Protein AF-A0A5K0YPF0-F1 (afdb_monomer_lite)

Structure (mmCIF, N/CA/C/O backbone):
data_AF-A0A5K0YPF0-F1
#
_entry.id   AF-A0A5K0YPF0-F1
#
loop_
_atom_site.group_PDB
_atom_site.id
_atom_site.type_symbol
_atom_site.label_atom_id
_atom_site.label_alt_id
_atom_site.label_comp_id
_atom_site.label_asym_id
_atom_site.label_entity_id
_atom_site.label_seq_id
_atom_site.pdbx_PDB_ins_code
_atom_site.Cartn_x
_atom_site.Cartn_y
_atom_site.Cartn_z
_atom_site.occupancy
_atom_site.B_iso_or_equiv
_atom_site.auth_seq_id
_atom_site.auth_comp_id
_atom_site.auth_asym_id
_atom_site.auth_atom_id
_atom_site.pdbx_PDB_model_num
ATOM 1 N N . PHE A 1 1 ? -1.883 13.453 -14.379 1.00 83.69 1 PHE A N 1
ATOM 2 C CA . PHE A 1 1 ? -0.482 13.611 -13.933 1.00 83.69 1 PHE A CA 1
ATOM 3 C C . PHE A 1 1 ? 0.201 12.255 -13.746 1.00 83.69 1 PHE A C 1
ATOM 5 O O . PHE A 1 1 ? 1.132 11.981 -14.487 1.00 83.69 1 PHE A O 1
ATOM 12 N N . MET A 1 2 ? -0.283 11.376 -12.855 1.00 97.62 2 MET A N 1
ATOM 13 C CA . MET A 1 2 ? 0.410 10.108 -12.543 1.00 97.62 2 MET A CA 1
ATOM 14 C C . MET A 1 2 ? 0.375 9.033 -13.640 1.00 97.62 2 MET A C 1
ATOM 16 O O . MET A 1 2 ? 1.298 8.229 -13.716 1.00 97.62 2 MET A O 1
ATOM 20 N N . GLU A 1 3 ? -0.631 9.052 -14.519 1.00 97.69 3 GLU A N 1
ATOM 21 C CA . GLU A 1 3 ? -0.827 8.049 -15.581 1.00 97.69 3 GLU A CA 1
ATOM 22 C C . GLU A 1 3 ? 0.435 7.777 -16.417 1.00 97.69 3 GLU A C 1
ATOM 24 O O . GLU A 1 3 ? 0.780 6.624 -16.670 1.00 97.69 3 GLU A O 1
ATOM 29 N N . THR A 1 4 ? 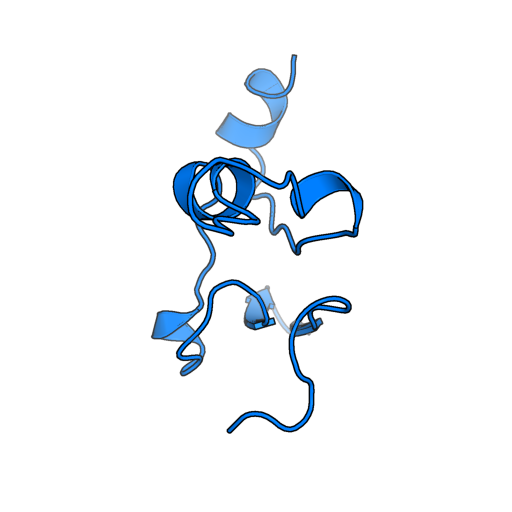1.161 8.822 -16.830 1.00 97.50 4 THR A N 1
ATOM 30 C CA . THR A 1 4 ? 2.354 8.670 -17.677 1.00 97.50 4 THR A CA 1
ATOM 31 C C . THR A 1 4 ? 3.419 7.785 -17.028 1.00 97.50 4 THR A C 1
ATOM 33 O O . THR A 1 4 ? 4.098 7.045 -17.746 1.00 97.50 4 THR A O 1
ATOM 36 N N . LEU A 1 5 ? 3.545 7.847 -15.697 1.00 97.69 5 LEU A N 1
ATOM 37 C CA . LEU A 1 5 ? 4.485 7.050 -14.915 1.00 97.69 5 LEU A CA 1
ATOM 38 C C . LEU A 1 5 ? 3.903 5.670 -14.595 1.00 97.69 5 LEU A C 1
ATOM 40 O O . LEU A 1 5 ? 4.516 4.658 -14.931 1.00 97.69 5 LEU A O 1
ATOM 44 N N . THR A 1 6 ? 2.706 5.621 -14.004 1.00 97.88 6 THR A N 1
ATOM 45 C 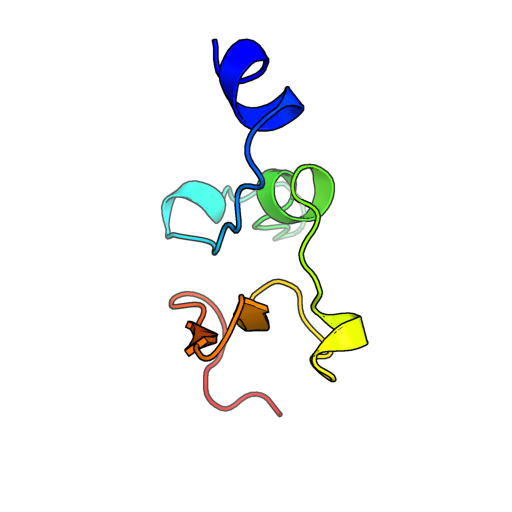CA . THR A 1 6 ? 2.121 4.372 -13.487 1.00 97.88 6 THR A CA 1
ATOM 46 C C . THR A 1 6 ? 1.735 3.388 -14.586 1.00 97.88 6 THR A C 1
ATOM 48 O O . THR A 1 6 ? 1.702 2.188 -14.339 1.00 97.88 6 THR A O 1
ATOM 51 N N . ARG A 1 7 ? 1.540 3.847 -15.832 1.00 97.50 7 ARG A N 1
ATOM 52 C CA . ARG A 1 7 ? 1.344 2.945 -16.981 1.00 97.50 7 ARG A CA 1
ATOM 53 C C . ARG A 1 7 ? 2.615 2.195 -17.410 1.00 97.50 7 ARG A C 1
ATOM 55 O O . ARG A 1 7 ? 2.528 1.319 -18.264 1.00 97.50 7 ARG A O 1
ATOM 62 N N . ARG A 1 8 ? 3.802 2.594 -16.929 1.00 98.19 8 ARG A N 1
ATOM 63 C CA . ARG A 1 8 ? 5.106 2.029 -17.350 1.00 98.19 8 ARG A CA 1
ATOM 64 C C . ARG A 1 8 ? 5.945 1.489 -16.201 1.00 98.19 8 ARG A C 1
ATOM 66 O O . ARG A 1 8 ? 6.767 0.610 -16.432 1.00 98.19 8 ARG A O 1
ATOM 73 N N . VAL A 1 9 ? 5.778 2.033 -15.001 1.00 98.19 9 VAL A N 1
ATOM 74 C CA . VAL A 1 9 ? 6.548 1.656 -13.817 1.00 98.19 9 VAL A CA 1
ATOM 75 C C . VAL A 1 9 ? 5.572 1.131 -12.766 1.00 98.19 9 VAL A C 1
ATOM 77 O O . VAL A 1 9 ? 4.697 1.897 -12.353 1.00 98.19 9 VAL A O 1
ATOM 80 N N . PRO A 1 10 ? 5.694 -0.143 -12.339 1.00 98.00 10 PRO A N 1
ATOM 81 C CA . PRO A 1 10 ? 4.883 -0.677 -11.253 1.00 98.00 10 PRO A CA 1
ATOM 82 C C . PRO A 1 10 ? 5.010 0.183 -9.994 1.00 98.00 10 PRO A C 1
ATOM 84 O O . PRO A 1 10 ? 6.110 0.591 -9.619 1.00 98.00 10 PRO A O 1
ATOM 87 N N . MET A 1 11 ? 3.880 0.455 -9.350 1.00 98.19 11 MET A N 1
ATOM 88 C CA . MET A 1 11 ? 3.802 1.238 -8.123 1.00 98.19 11 MET A CA 1
ATOM 89 C C . MET A 1 11 ? 3.107 0.403 -7.055 1.00 98.19 11 MET A C 1
ATOM 91 O O . MET A 1 11 ? 1.951 0.028 -7.227 1.00 98.19 11 MET A O 1
ATOM 95 N N . MET A 1 12 ? 3.816 0.148 -5.958 1.00 98.38 12 MET A N 1
ATOM 96 C CA . MET A 1 12 ? 3.293 -0.566 -4.794 1.00 98.38 12 MET A CA 1
ATOM 97 C C . MET A 1 12 ? 2.941 0.471 -3.731 1.00 98.38 12 MET A C 1
ATOM 99 O O . MET A 1 12 ? 3.787 1.292 -3.376 1.00 98.38 12 MET A O 1
ATOM 103 N N . VAL A 1 13 ? 1.691 0.473 -3.273 1.00 98.44 13 VAL A N 1
ATOM 104 C CA . VAL A 1 13 ? 1.137 1.506 -2.384 1.00 98.44 13 VAL A CA 1
ATOM 105 C C . VAL A 1 13 ? 0.705 0.869 -1.070 1.00 98.44 13 VAL A C 1
ATOM 107 O O . VAL A 1 13 ? 0.192 -0.246 -1.068 1.00 98.44 13 VAL A O 1
ATOM 110 N N . ILE A 1 14 ? 0.907 1.574 0.036 1.00 98.38 14 ILE A N 1
ATOM 111 C CA . ILE A 1 14 ? 0.324 1.256 1.340 1.00 98.38 14 ILE A CA 1
ATOM 112 C C . ILE A 1 14 ? -0.424 2.495 1.829 1.00 98.38 14 ILE A C 1
ATOM 114 O O . ILE A 1 14 ? -0.106 3.610 1.407 1.00 98.38 14 ILE A O 1
ATOM 118 N N . GLU A 1 15 ? -1.443 2.310 2.654 1.00 98.31 15 GLU A N 1
ATOM 119 C CA . GLU A 1 15 ? -2.265 3.399 3.160 1.00 98.31 15 GLU A CA 1
ATOM 120 C C . GLU A 1 15 ? -1.525 4.259 4.196 1.00 98.31 15 GLU A C 1
ATOM 122 O O . GLU A 1 15 ? -0.743 3.769 5.014 1.00 98.31 15 GLU A O 1
ATOM 127 N N . GLY A 1 16 ? -1.799 5.562 4.183 1.00 98.50 16 GLY A N 1
ATOM 128 C CA . GLY A 1 16 ? -1.481 6.488 5.261 1.00 98.50 16 GLY A CA 1
ATOM 129 C C . GLY A 1 16 ? -2.748 7.005 5.944 1.00 98.50 16 GLY A C 1
ATOM 130 O O . GLY A 1 16 ? -3.870 6.582 5.658 1.00 98.50 16 GLY A O 1
ATOM 131 N N . ASN A 1 17 ? -2.595 7.974 6.849 1.00 98.44 17 ASN A N 1
ATOM 132 C CA . ASN A 1 17 ? -3.742 8.591 7.522 1.00 98.44 17 ASN A CA 1
ATOM 133 C C . ASN A 1 17 ? -4.645 9.370 6.561 1.00 98.44 17 ASN A C 1
ATOM 135 O O . ASN A 1 17 ? -5.840 9.502 6.821 1.00 98.44 17 ASN A O 1
ATOM 139 N N . HIS A 1 18 ? -4.086 9.921 5.481 1.00 98.56 18 HIS A N 1
ATOM 140 C CA . HIS A 1 18 ? -4.866 10.683 4.508 1.00 98.56 18 HIS A CA 1
ATOM 141 C C . HIS A 1 18 ? -5.799 9.794 3.683 1.00 98.56 18 HIS A C 1
ATOM 143 O O . HIS A 1 18 ? -6.816 10.291 3.213 1.00 98.56 18 HIS A O 1
ATOM 149 N N . GLU A 1 19 ? -5.530 8.490 3.604 1.00 98.62 19 GLU A N 1
ATOM 150 C CA . GLU A 1 19 ? -6.398 7.512 2.954 1.00 98.62 19 GLU A CA 1
ATOM 151 C C . GLU A 1 19 ? -7.552 7.045 3.856 1.00 98.62 19 GLU A C 1
ATOM 153 O O . GLU A 1 19 ? -8.458 6.394 3.348 1.00 98.62 19 GLU A O 1
ATOM 158 N N . ILE A 1 20 ? -7.590 7.392 5.155 1.00 98.50 20 ILE A N 1
ATOM 159 C CA . ILE A 1 20 ? -8.705 7.007 6.046 1.00 98.50 20 ILE A CA 1
ATOM 160 C C . ILE A 1 20 ? -10.043 7.496 5.478 1.00 98.50 20 ILE A C 1
ATOM 162 O O . ILE A 1 20 ? -11.011 6.746 5.506 1.00 98.50 20 ILE A O 1
ATOM 166 N N . GLU A 1 21 ? -10.094 8.727 4.958 1.00 98.38 21 GLU A N 1
ATOM 167 C CA . GLU A 1 21 ? -11.241 9.305 4.233 1.00 98.38 21 GLU A CA 1
ATOM 168 C C . GLU A 1 21 ? -12.632 8.888 4.781 1.00 98.38 21 GLU A C 1
ATOM 170 O O . GLU A 1 21 ? -13.366 8.179 4.090 1.00 98.38 21 GLU A O 1
ATOM 175 N N . PRO A 1 22 ? -13.029 9.286 6.009 1.00 97.94 22 PRO A N 1
ATOM 176 C CA . PRO A 1 22 ? -14.300 8.854 6.596 1.00 97.94 22 PRO A CA 1
ATOM 177 C C . PRO A 1 22 ? -15.523 9.245 5.750 1.00 97.94 22 PRO A C 1
ATOM 179 O O . PRO A 1 22 ? -15.653 10.391 5.311 1.00 97.94 22 PRO A O 1
ATOM 182 N N . GLN A 1 23 ? -16.442 8.299 5.557 1.00 97.94 23 GLN A N 1
ATOM 183 C CA . GLN A 1 23 ? -17.669 8.437 4.763 1.00 97.94 23 GLN A CA 1
ATOM 184 C C . GLN A 1 23 ? -18.908 7.965 5.556 1.00 97.94 23 GLN A C 1
ATOM 186 O O . GLN A 1 23 ? -18.815 7.490 6.693 1.00 97.94 23 GLN A O 1
ATOM 191 N N . LEU A 1 24 ? -20.096 8.089 4.948 1.00 97.69 24 LEU A N 1
ATOM 192 C CA . LEU A 1 24 ? -21.351 7.569 5.501 1.00 97.69 24 LEU A CA 1
ATOM 193 C C . LEU A 1 24 ? -21.217 6.076 5.855 1.00 97.69 24 LEU A C 1
ATOM 195 O O . LEU A 1 24 ? -20.674 5.294 5.080 1.00 97.69 24 LEU A O 1
ATOM 199 N N . GLY A 1 25 ? -21.743 5.679 7.017 1.00 96.56 25 GLY A N 1
ATOM 200 C CA . GLY A 1 25 ? -21.716 4.282 7.462 1.00 96.56 25 GLY A CA 1
ATOM 201 C C . GLY A 1 25 ? -20.367 3.818 8.021 1.00 96.56 25 GLY A C 1
ATOM 202 O O . GLY A 1 25 ? -20.093 2.624 7.988 1.00 96.56 25 GLY A O 1
ATOM 203 N N . ASN A 1 26 ? -19.531 4.738 8.522 1.00 96.31 26 ASN A N 1
ATOM 204 C CA . ASN A 1 26 ? -18.178 4.460 9.032 1.00 96.31 26 ASN A CA 1
ATOM 205 C C . ASN A 1 26 ? -17.243 3.821 7.992 1.00 96.31 26 ASN A C 1
ATOM 207 O O . ASN A 1 26 ? -16.249 3.196 8.356 1.00 96.31 26 ASN A O 1
ATOM 211 N N . ALA A 1 27 ? -17.551 3.971 6.703 1.00 97.69 27 ALA A N 1
ATOM 212 C CA . ALA A 1 27 ? -16.671 3.513 5.645 1.00 97.69 27 ALA A CA 1
ATOM 213 C C . ALA A 1 27 ? -15.408 4.383 5.616 1.00 97.69 27 ALA A C 1
ATOM 215 O O . ALA A 1 27 ? -15.481 5.612 5.659 1.00 97.69 27 ALA A O 1
ATOM 216 N N . THR A 1 28 ? -14.257 3.727 5.544 1.00 98.19 28 THR A N 1
ATOM 217 C CA . THR A 1 28 ? -12.928 4.337 5.459 1.00 98.19 28 THR A CA 1
ATOM 218 C C . THR A 1 28 ? -12.136 3.664 4.341 1.00 98.19 28 THR A C 1
ATOM 220 O O . THR A 1 28 ? -12.535 2.600 3.853 1.00 98.19 28 THR A O 1
ATOM 223 N N . PHE A 1 29 ? -11.049 4.293 3.884 1.00 98.44 29 PHE A N 1
ATOM 224 C CA . PHE A 1 29 ? -10.118 3.741 2.885 1.00 98.44 29 PHE A CA 1
ATOM 225 C C . PHE A 1 29 ? -10.727 3.348 1.534 1.00 98.44 29 PHE A C 1
ATOM 227 O O . PHE A 1 29 ? -10.091 2.649 0.744 1.00 98.44 29 PHE A O 1
ATOM 234 N N . GLN A 1 30 ? -11.937 3.822 1.227 1.00 98.38 30 GLN A N 1
ATOM 235 C CA . GLN A 1 30 ? -12.685 3.401 0.041 1.00 98.38 30 GLN A CA 1
ATOM 236 C C . GLN A 1 30 ? -11.937 3.730 -1.254 1.00 98.38 30 GLN A C 1
ATOM 238 O O . GLN A 1 30 ? -11.826 2.883 -2.140 1.00 98.38 30 GLN A O 1
ATOM 243 N N . SER A 1 31 ? -11.362 4.932 -1.355 1.00 98.44 31 SER A N 1
ATOM 244 C CA . SER A 1 31 ? -10.562 5.316 -2.520 1.00 98.44 31 SER A CA 1
ATOM 245 C C . SER A 1 31 ? -9.312 4.451 -2.665 1.00 98.44 31 SER A C 1
ATOM 247 O O . SER A 1 31 ? -9.012 4.022 -3.777 1.00 98.44 31 SER A O 1
ATOM 249 N N . TYR A 1 32 ? -8.600 4.175 -1.568 1.00 98.50 32 TYR A N 1
ATOM 250 C CA . TYR A 1 32 ? -7.398 3.336 -1.574 1.00 98.50 32 TYR A CA 1
ATOM 251 C C . TYR A 1 32 ? -7.719 1.917 -2.058 1.00 98.50 32 TYR A C 1
ATOM 253 O O . TYR A 1 32 ? -7.155 1.463 -3.056 1.00 98.50 32 TYR A O 1
ATOM 261 N N . GLN A 1 33 ? -8.690 1.266 -1.412 1.00 97.75 33 GLN A N 1
ATOM 262 C CA . GLN A 1 33 ? -9.083 -0.112 -1.712 1.00 97.75 33 GLN A CA 1
ATOM 263 C C . GLN A 1 33 ? -9.614 -0.276 -3.141 1.00 97.75 33 GLN A C 1
ATOM 265 O O . GLN A 1 33 ? -9.368 -1.296 -3.776 1.00 97.75 33 GLN A O 1
ATOM 270 N N . ALA A 1 34 ? -10.331 0.722 -3.669 1.00 98.19 34 ALA A N 1
ATOM 271 C CA . ALA A 1 34 ? -10.918 0.636 -5.003 1.00 98.19 34 ALA A CA 1
ATOM 272 C C . ALA A 1 34 ? -9.933 0.954 -6.142 1.00 98.19 34 ALA A C 1
ATOM 274 O O . ALA A 1 34 ? -10.152 0.522 -7.274 1.00 98.19 34 ALA A O 1
ATOM 275 N N . ARG A 1 35 ? -8.891 1.761 -5.893 1.00 98.44 35 ARG A N 1
ATOM 276 C CA . ARG A 1 35 ? -8.041 2.323 -6.962 1.00 98.44 35 ARG A CA 1
ATOM 277 C C . ARG A 1 35 ? -6.708 1.608 -7.137 1.00 98.44 35 ARG A C 1
ATOM 279 O O . ARG A 1 35 ? -6.160 1.666 -8.239 1.00 98.44 35 ARG A O 1
ATOM 286 N N . PHE A 1 36 ? -6.171 0.985 -6.091 1.00 98.38 36 PHE A N 1
ATOM 287 C CA . PHE A 1 36 ? -4.834 0.397 -6.126 1.00 98.38 36 PHE A CA 1
ATOM 288 C C . PHE A 1 36 ? -4.892 -1.127 -6.075 1.00 98.38 36 PHE A C 1
ATOM 290 O O . PHE A 1 36 ? -5.457 -1.715 -5.159 1.00 98.38 36 PHE A O 1
ATOM 297 N N . ALA A 1 37 ? -4.269 -1.767 -7.062 1.00 98.06 37 ALA A N 1
ATOM 298 C CA . ALA A 1 37 ? -4.056 -3.206 -7.051 1.00 98.06 37 ALA A CA 1
ATOM 299 C C . ALA A 1 37 ? -2.799 -3.528 -6.234 1.00 98.06 37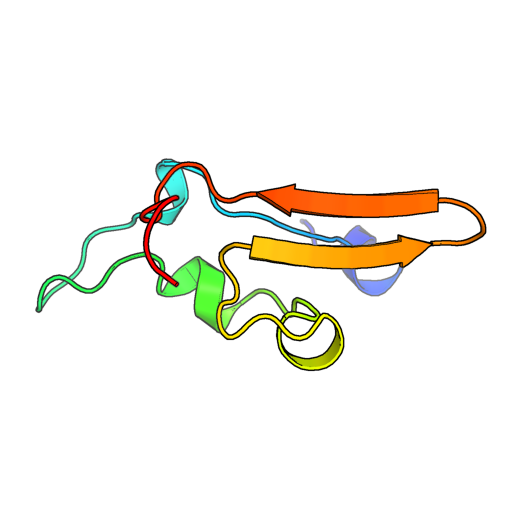 ALA A C 1
ATOM 301 O O . ALA A 1 37 ? -1.721 -3.006 -6.523 1.00 98.06 37 ALA A O 1
ATOM 302 N N . VAL A 1 38 ? -2.941 -4.399 -5.236 1.00 98.19 38 VAL A N 1
ATOM 303 C CA . VAL A 1 38 ? -1.844 -4.891 -4.396 1.00 98.19 38 VAL A CA 1
ATOM 304 C C . VAL A 1 38 ? -1.935 -6.416 -4.268 1.00 98.19 38 VAL A C 1
ATOM 306 O O . VAL A 1 38 ? -3.046 -6.947 -4.280 1.00 98.19 38 VAL A O 1
ATOM 309 N N . PRO A 1 39 ? -0.805 -7.135 -4.151 1.00 98.19 39 PRO A N 1
ATOM 310 C CA . PRO A 1 39 ? -0.766 -8.596 -4.196 1.00 98.19 39 PRO A CA 1
ATOM 311 C C . PRO A 1 39 ? -1.089 -9.228 -2.832 1.00 98.19 39 PRO A C 1
ATOM 313 O O . PRO A 1 39 ? -0.318 -10.039 -2.323 1.00 98.19 39 PRO A O 1
ATOM 316 N N . SER A 1 40 ? -2.184 -8.815 -2.185 1.00 96.75 40 SER A N 1
ATOM 317 C CA . SER A 1 40 ? -2.529 -9.311 -0.847 1.00 96.75 40 SER A CA 1
ATOM 318 C C . SER A 1 40 ? -2.814 -10.813 -0.852 1.00 96.75 40 SER A C 1
ATOM 320 O O . SER A 1 40 ? -2.233 -11.546 -0.055 1.00 96.75 40 SER A O 1
ATOM 322 N N . GLY A 1 41 ? -3.632 -11.296 -1.789 1.00 97.19 41 GLY A N 1
ATOM 323 C CA . GLY A 1 41 ? -3.960 -12.720 -1.893 1.00 97.19 41 GLY A CA 1
ATOM 324 C C . GLY A 1 41 ? -2.746 -13.582 -2.248 1.00 97.19 41 GLY A C 1
ATOM 325 O O . GLY A 1 41 ? -2.525 -14.631 -1.647 1.00 97.19 41 GLY A O 1
ATOM 326 N N . GLU A 1 42 ? -1.916 -13.120 -3.182 1.00 98.06 42 GLU A N 1
ATOM 327 C CA . GLU A 1 42 ? -0.694 -13.802 -3.615 1.00 98.06 42 GLU A CA 1
ATOM 328 C C . GLU A 1 42 ? 0.366 -13.848 -2.512 1.00 98.06 42 GLU A C 1
ATOM 330 O O . GLU A 1 42 ? 1.157 -14.791 -2.459 1.00 98.06 42 GLU A O 1
ATOM 335 N N . SER A 1 43 ? 0.371 -12.861 -1.611 1.00 97.62 43 SER A N 1
ATOM 336 C CA . SER A 1 43 ? 1.242 -12.849 -0.438 1.00 97.62 43 SER A CA 1
ATOM 337 C C . SER A 1 43 ? 0.694 -13.661 0.740 1.00 97.62 43 SER A C 1
ATOM 339 O O . SER A 1 43 ? 1.321 -13.681 1.798 1.00 97.62 43 SER A O 1
ATOM 341 N N . GLY A 1 44 ? -0.484 -14.281 0.605 1.00 96.69 44 GLY A N 1
ATOM 342 C CA . GLY A 1 44 ? -1.177 -14.975 1.695 1.00 96.69 44 GLY A CA 1
ATOM 343 C C . GLY A 1 44 ? -1.799 -14.044 2.743 1.00 96.69 44 GLY A C 1
ATOM 344 O O . GLY A 1 44 ? -2.186 -14.510 3.812 1.00 96.69 44 GLY A O 1
ATOM 345 N N . SER A 1 45 ? -1.892 -12.744 2.455 1.00 95.44 45 SER A N 1
ATOM 346 C CA . SER A 1 45 ? -2.618 -11.781 3.280 1.00 95.44 45 SER A CA 1
ATOM 347 C C . SER A 1 45 ? -4.117 -11.838 2.974 1.00 95.44 45 SER A C 1
ATOM 349 O O . SER A 1 45 ? -4.538 -12.053 1.837 1.00 95.44 45 SER A O 1
ATOM 351 N N . ASN A 1 46 ? -4.941 -11.603 3.991 1.00 94.00 46 ASN A N 1
ATOM 352 C CA . ASN A 1 46 ? -6.389 -11.431 3.850 1.00 94.00 46 ASN A CA 1
ATOM 353 C C . ASN A 1 46 ? -6.789 -9.953 3.644 1.00 94.00 46 ASN A C 1
ATOM 355 O O . ASN A 1 46 ? -7.978 -9.649 3.561 1.00 94.00 46 ASN A O 1
ATOM 359 N N . SER A 1 47 ? -5.815 -9.038 3.565 1.00 95.12 47 SER A N 1
ATOM 360 C CA . SER A 1 47 ? -6.032 -7.593 3.607 1.00 95.12 47 SER A CA 1
ATOM 361 C C . SER A 1 47 ? -5.127 -6.843 2.632 1.00 95.12 47 SER A C 1
ATOM 363 O O . SER A 1 47 ? -3.951 -7.155 2.477 1.00 95.12 47 SER A O 1
ATOM 365 N N . SER A 1 48 ? -5.650 -5.790 2.001 1.00 96.69 48 SER A N 1
ATOM 366 C CA . SER A 1 48 ? -4.844 -4.850 1.209 1.00 96.69 48 SER A CA 1
ATOM 367 C C . SER A 1 48 ? -4.043 -3.861 2.069 1.00 96.69 48 SER A C 1
ATOM 369 O O . SER A 1 48 ? -3.268 -3.086 1.518 1.00 96.69 48 SER A O 1
ATOM 371 N N . PHE A 1 49 ? -4.235 -3.849 3.392 1.00 97.44 49 PHE A N 1
ATOM 372 C CA . PHE A 1 49 ? -3.541 -2.951 4.332 1.00 97.44 49 PHE A CA 1
ATOM 373 C C . PHE A 1 49 ? -2.212 -3.511 4.851 1.00 97.44 49 PHE A C 1
ATOM 375 O O . PHE A 1 49 ? -1.525 -2.886 5.648 1.00 97.44 49 PHE A O 1
ATOM 382 N N . TYR A 1 50 ? -1.843 -4.722 4.446 1.00 97.19 50 TYR A N 1
ATOM 383 C CA . TYR A 1 50 ? -0.520 -5.285 4.681 1.00 97.19 50 TYR A CA 1
ATOM 384 C C . TYR A 1 50 ? -0.318 -6.450 3.724 1.00 97.19 50 TYR A C 1
ATOM 386 O O . TYR A 1 50 ? -1.198 -7.290 3.548 1.00 97.19 50 TYR A O 1
ATOM 394 N N . TYR A 1 51 ? 0.831 -6.496 3.068 1.00 98.12 51 TYR A N 1
ATOM 395 C CA . TYR A 1 51 ? 1.141 -7.524 2.080 1.00 98.12 51 TYR A CA 1
ATOM 396 C C . TYR A 1 51 ? 2.646 -7.572 1.836 1.00 98.12 51 TYR A C 1
ATOM 398 O O . TYR A 1 51 ? 3.401 -6.701 2.277 1.00 98.12 51 T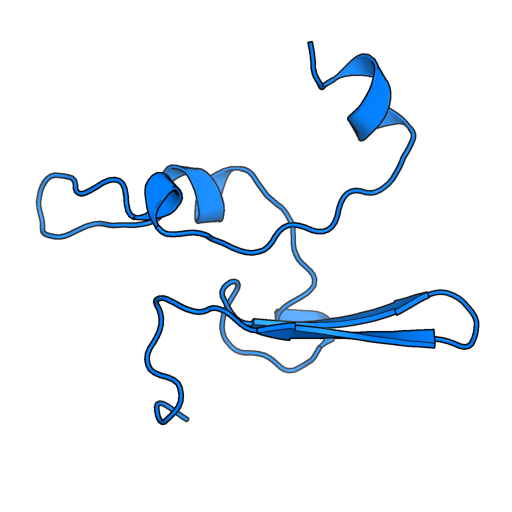YR A O 1
ATOM 406 N N . SER A 1 52 ? 3.102 -8.592 1.123 1.00 98.56 52 SER A N 1
ATOM 407 C CA . SER A 1 52 ? 4.504 -8.717 0.733 1.00 98.56 52 SER A CA 1
ATOM 408 C C . SER A 1 52 ? 4.643 -9.082 -0.738 1.00 98.56 52 SER A C 1
ATOM 410 O O . SER A 1 52 ? 3.697 -9.522 -1.386 1.00 98.56 52 SER A O 1
ATOM 412 N N . PHE A 1 53 ? 5.825 -8.854 -1.297 1.00 98.69 53 PHE A N 1
ATOM 413 C CA . PHE A 1 53 ? 6.161 -9.296 -2.646 1.00 98.69 53 PHE A CA 1
ATOM 414 C C . PHE A 1 53 ? 7.678 -9.406 -2.805 1.00 98.69 53 PHE A C 1
ATOM 416 O O . PHE A 1 53 ? 8.452 -8.790 -2.070 1.00 98.69 53 PHE A O 1
ATOM 423 N N . ASN A 1 54 ? 8.106 -10.183 -3.797 1.00 98.62 54 ASN A N 1
ATOM 424 C CA . ASN A 1 54 ? 9.511 -10.294 -4.174 1.00 98.62 54 ASN A CA 1
ATOM 425 C C . ASN A 1 54 ? 9.781 -9.458 -5.425 1.00 98.62 54 ASN A C 1
ATOM 427 O O . ASN A 1 54 ? 9.035 -9.540 -6.400 1.00 98.62 54 ASN A O 1
ATOM 431 N N . ALA A 1 55 ? 10.875 -8.700 -5.423 1.00 98.12 55 ALA A N 1
ATOM 432 C CA . ALA A 1 55 ? 11.377 -8.013 -6.607 1.00 98.12 55 ALA A CA 1
ATOM 433 C C . ALA A 1 55 ? 12.877 -8.291 -6.752 1.00 98.12 55 ALA A C 1
ATOM 435 O O . ALA A 1 55 ? 13.708 -7.784 -5.996 1.00 98.12 55 ALA A O 1
ATOM 436 N N . GLY A 1 56 ? 13.227 -9.147 -7.715 1.00 97.19 56 GLY A N 1
ATOM 437 C CA . GLY A 1 56 ? 14.580 -9.691 -7.814 1.00 97.19 56 GLY A CA 1
ATOM 438 C C . GLY A 1 56 ? 14.940 -10.499 -6.563 1.00 97.19 56 GLY A C 1
ATOM 439 O O . GLY A 1 56 ? 14.177 -11.363 -6.144 1.00 97.19 56 GLY A O 1
ATOM 440 N N . GLY A 1 57 ? 16.097 -10.209 -5.966 1.00 98.19 57 GLY A N 1
ATOM 441 C CA . GLY A 1 57 ? 16.564 -10.855 -4.732 1.00 98.19 57 GLY A CA 1
ATOM 442 C C . GLY A 1 57 ? 16.080 -10.199 -3.433 1.00 98.19 57 GLY A C 1
ATOM 443 O O . GLY A 1 57 ? 16.577 -10.558 -2.369 1.00 98.19 57 GLY A O 1
ATOM 444 N N . LEU A 1 58 ?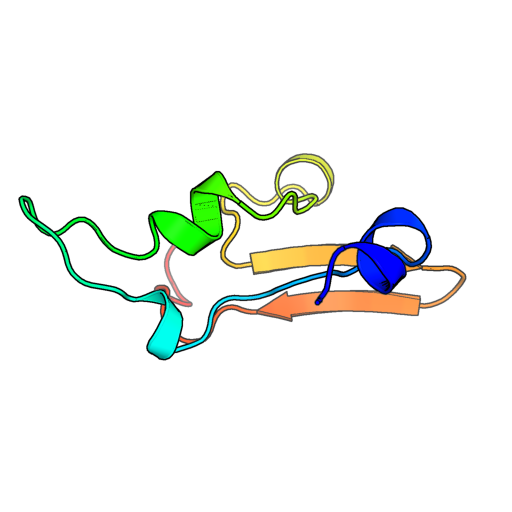 15.176 -9.215 -3.505 1.00 98.69 58 LEU A N 1
ATOM 445 C CA . LEU A 1 58 ? 14.661 -8.491 -2.342 1.00 98.69 58 LEU A CA 1
ATOM 446 C C . LEU A 1 58 ? 13.238 -8.939 -2.007 1.00 98.69 58 LEU A C 1
ATOM 448 O O . LEU A 1 58 ? 12.383 -9.024 -2.893 1.00 98.69 58 LEU A O 1
ATOM 452 N N . HIS A 1 59 ? 12.993 -9.164 -0.719 1.00 98.62 59 HIS A N 1
ATOM 453 C CA . HIS A 1 59 ? 11.665 -9.393 -0.163 1.00 98.62 59 HIS A CA 1
ATOM 454 C C . HIS A 1 59 ? 11.169 -8.107 0.501 1.00 98.62 59 HIS A C 1
ATOM 456 O O . HIS A 1 59 ? 11.802 -7.605 1.431 1.00 98.62 59 HIS A O 1
ATOM 462 N N . PHE A 1 60 ? 10.055 -7.568 0.013 1.00 98.81 60 PHE A N 1
ATOM 463 C CA . PHE A 1 60 ? 9.429 -6.365 0.549 1.00 98.81 60 PHE A CA 1
ATOM 464 C C . PHE A 1 60 ? 8.227 -6.742 1.402 1.00 98.81 60 PHE A C 1
ATOM 466 O O . PHE A 1 60 ? 7.392 -7.535 0.973 1.00 98.81 60 PHE A O 1
ATOM 473 N N . ILE A 1 61 ? 8.120 -6.125 2.578 1.00 98.38 61 ILE A N 1
ATOM 474 C CA . ILE A 1 61 ? 6.952 -6.215 3.453 1.00 98.38 61 ILE A CA 1
ATOM 475 C C . ILE A 1 61 ? 6.377 -4.807 3.591 1.00 98.38 61 ILE A C 1
ATOM 477 O O . ILE A 1 61 ? 7.080 -3.883 4.000 1.00 98.38 61 ILE A O 1
ATOM 481 N N . MET A 1 62 ? 5.103 -4.659 3.245 1.00 98.38 62 MET A N 1
ATOM 482 C CA . MET A 1 62 ? 4.336 -3.429 3.397 1.00 98.38 62 MET A CA 1
ATOM 483 C C . MET A 1 62 ? 3.443 -3.593 4.629 1.00 98.38 62 MET A C 1
ATOM 485 O O . MET A 1 62 ? 2.621 -4.508 4.670 1.00 98.38 62 MET A O 1
ATOM 489 N N . LEU A 1 63 ? 3.632 -2.739 5.637 1.00 97.56 63 LEU A N 1
ATOM 490 C CA . LEU A 1 63 ? 2.861 -2.756 6.881 1.00 97.56 63 LEU A CA 1
ATOM 491 C C . LEU A 1 63 ? 2.016 -1.493 6.984 1.00 97.56 63 LEU A C 1
ATOM 493 O O . LEU A 1 63 ? 2.545 -0.383 6.914 1.00 97.56 63 LEU A O 1
ATOM 497 N N . GLY A 1 64 ? 0.721 -1.689 7.184 1.00 96.88 64 GLY A N 1
ATOM 498 C CA . GLY A 1 64 ? -0.235 -0.625 7.405 1.00 96.88 64 GLY A CA 1
ATOM 499 C C . GLY A 1 64 ? -0.191 -0.059 8.816 1.00 96.88 64 GLY A C 1
ATOM 500 O O . GLY A 1 64 ? -0.241 -0.804 9.794 1.00 96.88 64 GLY A O 1
ATOM 501 N N . ALA A 1 65 ? -0.108 1.265 8.946 1.00 97.31 65 ALA A N 1
ATOM 502 C CA . ALA A 1 65 ? -0.021 1.933 10.250 1.00 97.31 65 ALA A CA 1
ATOM 503 C C . ALA A 1 65 ? -1.393 2.236 10.883 1.00 97.31 65 ALA A C 1
ATOM 505 O O . ALA A 1 65 ? -1.456 2.627 12.049 1.00 97.31 65 ALA A O 1
ATOM 506 N N . TYR A 1 66 ? -2.483 2.083 10.122 1.00 96.94 66 TYR A N 1
ATOM 507 C CA . TYR A 1 66 ? -3.838 2.496 10.519 1.00 96.94 66 TYR A CA 1
ATOM 508 C C . TYR A 1 66 ? -4.849 1.343 10.510 1.00 96.94 66 TYR A C 1
ATOM 510 O O . TYR A 1 66 ? -6.060 1.563 10.485 1.00 96.94 66 TYR A O 1
ATOM 518 N N . VAL A 1 67 ? -4.341 0.115 10.569 1.00 94.62 67 VAL A N 1
ATOM 519 C CA . VAL A 1 67 ? -5.095 -1.121 10.773 1.00 94.62 67 VAL A CA 1
ATOM 520 C C . VAL A 1 67 ? -4.607 -1.786 12.062 1.00 94.62 67 VAL A C 1
ATOM 522 O O . VAL A 1 67 ? -3.484 -1.539 12.504 1.00 94.62 67 VAL A O 1
ATOM 525 N N . ASP A 1 68 ? -5.456 -2.588 12.705 1.00 93.56 68 ASP A N 1
ATOM 526 C CA . ASP A 1 68 ? -5.069 -3.303 13.922 1.00 93.56 68 ASP A CA 1
ATOM 527 C C . ASP A 1 68 ? -3.897 -4.255 13.633 1.00 93.56 68 ASP A C 1
ATOM 529 O O . ASP A 1 68 ? -4.027 -5.212 12.870 1.00 93.56 68 ASP A O 1
ATOM 533 N N . TYR A 1 69 ? -2.749 -3.986 14.256 1.00 92.12 69 TYR A N 1
ATOM 534 C CA . TYR A 1 69 ? -1.526 -4.774 14.105 1.00 92.12 69 TYR A CA 1
ATOM 535 C C . TYR A 1 69 ? -1.595 -6.134 14.811 1.00 92.12 69 TYR A C 1
ATOM 537 O O . TYR A 1 69 ? -0.696 -6.956 14.644 1.00 92.12 69 TYR A O 1
ATOM 545 N N . ASN A 1 70 ? -2.621 -6.353 15.635 1.00 88.25 70 ASN A N 1
ATOM 546 C CA . ASN A 1 70 ? -2.833 -7.582 16.387 1.00 88.25 70 ASN A CA 1
ATOM 547 C C . ASN A 1 70 ? -4.094 -8.341 15.934 1.00 88.25 70 ASN A C 1
ATOM 549 O O . ASN A 1 70 ? -4.461 -9.344 16.547 1.00 88.25 70 ASN A O 1
ATOM 553 N N . ALA A 1 71 ? -4.754 -7.883 14.868 1.00 68.62 71 ALA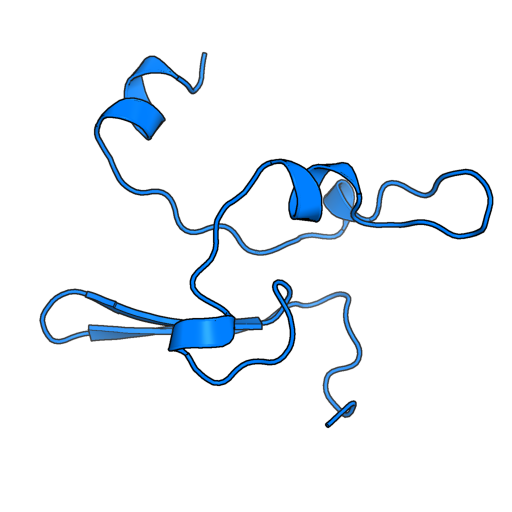 A N 1
ATOM 554 C CA . ALA A 1 71 ? -5.856 -8.606 14.250 1.00 68.62 71 ALA A CA 1
ATOM 555 C C . ALA A 1 71 ? -5.297 -9.662 13.286 1.00 68.62 71 ALA A C 1
ATOM 557 O O . ALA A 1 71 ? -4.817 -9.329 12.203 1.00 68.62 71 ALA A O 1
ATOM 558 N N . THR A 1 72 ? -5.336 -10.930 13.705 1.00 54.66 72 THR A N 1
ATOM 559 C CA . THR A 1 72 ? -5.027 -12.103 12.866 1.00 54.66 72 THR A CA 1
ATOM 560 C C . THR A 1 72 ? -6.258 -12.604 12.128 1.00 54.66 72 THR A C 1
ATOM 562 O O . THR A 1 72 ? -7.268 -12.848 12.830 1.00 54.66 72 THR A O 1
#

InterPro domains:
  IPR029052 Metallo-dependent phosphatase-like [G3DSA:3.60.21.10] (1-72)
  IPR029052 Metallo-dependent phosphatase-like [SSF56300] (1-69)
  IPR039331 Purple acid phosphatase-like [PTHR22953] (1-71)

Radius of gyration: 13.49 Å; chains: 1; bounding box: 38×29×34 Å

Foldseek 3Di:
DCCVPVVPDPDQDADDPVQQPQDPPRDGNPCVVVPDDDCCVVQVHPDSNWGWDDDPPDIDTHHHPPDPPPDD

Secondary structure (DSSP, 8-state):
-THHHHTTS-------GGG----GGG--SHHHHHH----TTTTT-S-TTEEEEEETTEEEEEE-SSS-TT--

Organism: NCBI:txid210225

Sequence (72 aa):
FMETLTRRVPMMVIEGNHEIEPQLGNATFQSYQARFAVPSGESGSNSSFYYSFNAGGLHFIMLGAYVDYNAT

pLDDT: mean 96.29, std 6.4, range [54.66, 98.81]